Protein AF-A0A6D0Y3Y0-F1 (afdb_monomer_lite)

Structure (mmCIF, N/CA/C/O backbone):
data_AF-A0A6D0Y3Y0-F1
#
_entry.id   AF-A0A6D0Y3Y0-F1
#
loop_
_atom_site.group_PDB
_atom_site.id
_atom_site.type_symbol
_atom_site.label_atom_id
_atom_site.label_alt_id
_atom_site.label_comp_id
_atom_site.label_asym_id
_atom_site.label_entity_id
_atom_site.label_seq_id
_atom_site.pdbx_PDB_ins_code
_atom_site.Cartn_x
_atom_site.Cartn_y
_atom_site.Cartn_z
_atom_site.occupancy
_atom_site.B_iso_or_equiv
_atom_site.auth_seq_id
_atom_site.auth_comp_id
_atom_site.auth_asym_id
_atom_site.auth_atom_id
_atom_site.pdbx_PDB_model_num
ATOM 1 N N . GLN A 1 1 ? -16.620 0.173 -8.893 1.00 56.84 1 GLN A N 1
ATOM 2 C CA . GLN A 1 1 ? -15.604 -0.509 -8.065 1.00 56.84 1 GLN A CA 1
ATOM 3 C C . GLN A 1 1 ? -14.243 -0.079 -8.586 1.00 56.84 1 GLN A C 1
ATO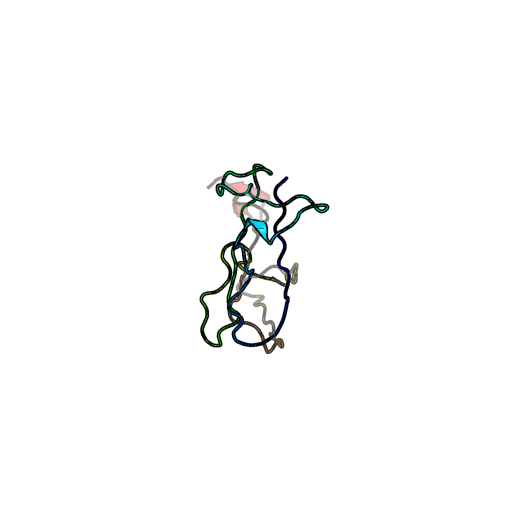M 5 O O . GLN A 1 1 ? -14.056 -0.123 -9.794 1.00 56.84 1 GLN A O 1
ATOM 10 N N . MET A 1 2 ? -13.364 0.424 -7.720 1.00 65.00 2 MET A N 1
ATOM 11 C CA . MET A 1 2 ? -12.014 0.872 -8.086 1.00 65.00 2 MET A CA 1
ATOM 12 C C . MET A 1 2 ? -11.029 -0.230 -7.693 1.00 65.00 2 MET A C 1
ATOM 14 O O . MET A 1 2 ? -11.188 -0.824 -6.627 1.00 65.00 2 MET A O 1
ATOM 18 N N . MET A 1 3 ? -10.076 -0.546 -8.565 1.00 72.00 3 MET A N 1
ATOM 19 C CA . MET A 1 3 ? -9.059 -1.568 -8.325 1.00 72.00 3 MET A CA 1
ATOM 20 C C . MET A 1 3 ? -7.683 -0.914 -8.419 1.00 72.00 3 MET A C 1
ATOM 22 O O . MET A 1 3 ? -7.418 -0.192 -9.377 1.00 72.00 3 MET A O 1
ATOM 26 N N . SER A 1 4 ? -6.830 -1.198 -7.438 1.00 78.75 4 SER A N 1
ATOM 27 C CA . SER A 1 4 ? -5.440 -0.746 -7.392 1.00 78.75 4 SER A CA 1
ATOM 28 C C . SER A 1 4 ? -4.528 -1.968 -7.434 1.00 78.75 4 SER A C 1
ATOM 30 O O . SER A 1 4 ? -4.749 -2.926 -6.693 1.00 78.75 4 SER A O 1
ATOM 32 N N . VAL A 1 5 ? -3.521 -1.948 -8.305 1.00 82.62 5 VAL A N 1
ATOM 33 C CA . VAL A 1 5 ? -2.561 -3.046 -8.501 1.00 82.62 5 VAL A CA 1
ATOM 34 C C . VAL A 1 5 ? -1.151 -2.459 -8.535 1.00 82.62 5 VAL A C 1
ATOM 36 O O . VAL A 1 5 ? -0.951 -1.400 -9.125 1.00 82.62 5 VAL A O 1
ATOM 39 N N . ILE A 1 6 ? -0.190 -3.143 -7.908 1.00 84.19 6 ILE A N 1
ATOM 40 C CA . ILE A 1 6 ? 1.248 -2.877 -8.058 1.00 84.19 6 ILE A CA 1
ATOM 41 C C . ILE A 1 6 ? 1.855 -4.047 -8.819 1.00 84.19 6 ILE A C 1
ATOM 43 O O . ILE A 1 6 ? 1.618 -5.199 -8.456 1.00 84.19 6 ILE A O 1
ATOM 47 N N . ASP A 1 7 ? 2.653 -3.732 -9.835 1.00 86.69 7 ASP A N 1
ATOM 48 C CA . ASP A 1 7 ? 3.486 -4.695 -10.548 1.00 86.69 7 ASP A CA 1
ATOM 49 C C . ASP A 1 7 ? 4.964 -4.362 -10.307 1.00 86.69 7 ASP A C 1
ATOM 51 O O . ASP A 1 7 ? 5.399 -3.231 -10.544 1.00 86.69 7 ASP A O 1
ATOM 55 N N . ALA A 1 8 ? 5.718 -5.326 -9.781 1.00 86.88 8 ALA A N 1
ATOM 56 C CA . ALA A 1 8 ? 7.133 -5.173 -9.464 1.00 86.88 8 ALA A CA 1
ATOM 57 C C . ALA A 1 8 ? 7.964 -5.847 -10.562 1.00 86.88 8 ALA A C 1
ATOM 59 O O . ALA A 1 8 ? 7.985 -7.070 -10.671 1.00 86.88 8 ALA A O 1
ATOM 60 N N . ILE A 1 9 ? 8.639 -5.036 -11.381 1.00 86.50 9 ILE A N 1
ATOM 61 C CA . ILE A 1 9 ? 9.298 -5.497 -12.615 1.00 86.50 9 ILE A CA 1
ATOM 62 C C . ILE A 1 9 ? 10.777 -5.868 -12.390 1.00 86.50 9 ILE A C 1
ATOM 64 O O . ILE A 1 9 ? 11.324 -6.690 -13.123 1.00 86.50 9 ILE A O 1
ATOM 68 N N . GLY A 1 10 ? 11.433 -5.294 -11.378 1.00 86.25 10 GLY A N 1
ATOM 69 C CA . GLY A 1 10 ? 12.843 -5.548 -11.077 1.00 86.25 10 GLY A CA 1
ATOM 70 C C . GLY A 1 10 ? 13.329 -4.833 -9.816 1.00 86.25 10 GLY A C 1
ATOM 71 O O . GLY A 1 10 ? 12.562 -4.124 -9.164 1.00 86.25 10 GLY A O 1
ATOM 72 N N . GLU A 1 11 ? 14.605 -5.037 -9.487 1.00 84.88 11 GLU A N 1
ATOM 73 C CA . GLU A 1 11 ? 15.287 -4.422 -8.343 1.00 84.88 11 GLU A CA 1
ATOM 74 C C . GLU A 1 11 ? 16.308 -3.375 -8.806 1.00 84.88 11 GLU A C 1
ATOM 76 O O . GLU A 1 11 ? 16.970 -3.549 -9.831 1.00 84.88 11 GLU A O 1
ATOM 81 N N . GLY A 1 12 ? 16.467 -2.315 -8.009 1.00 85.62 12 GLY A N 1
ATOM 82 C CA . GLY A 1 12 ? 17.386 -1.212 -8.281 1.00 85.62 12 GLY A CA 1
ATOM 83 C C . GLY 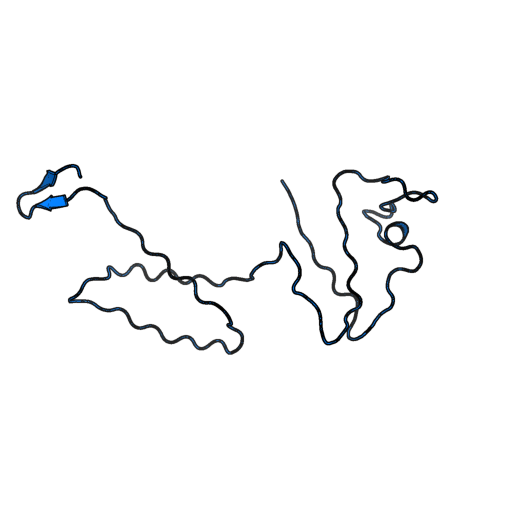A 1 12 ? 16.877 -0.208 -9.326 1.00 85.62 12 GLY A C 1
ATOM 84 O O . GLY A 1 12 ? 15.765 -0.351 -9.840 1.00 85.62 12 GLY A O 1
ATOM 85 N N . PRO A 1 13 ? 17.685 0.825 -9.633 1.00 89.69 13 PRO A N 1
ATOM 86 C CA . PRO A 1 13 ? 17.303 1.887 -10.555 1.00 89.69 13 PRO A CA 1
ATOM 87 C C . PRO A 1 13 ? 17.029 1.390 -11.982 1.00 89.69 13 PRO A C 1
ATOM 89 O O . PRO A 1 13 ? 17.898 0.799 -12.625 1.00 89.69 13 PRO A O 1
ATOM 92 N N . VAL A 1 14 ? 15.835 1.677 -12.503 1.00 89.06 14 VAL A N 1
ATOM 93 C CA . VAL A 1 14 ? 15.410 1.389 -13.878 1.00 89.06 14 VAL A CA 1
ATOM 94 C C . VAL A 1 14 ? 14.755 2.632 -14.479 1.00 89.06 14 VAL A C 1
ATOM 96 O O . VAL A 1 14 ? 13.801 3.176 -13.923 1.00 89.06 14 VAL A O 1
ATOM 99 N N . GLU A 1 15 ? 15.230 3.053 -15.656 1.00 86.38 15 GLU A N 1
ATOM 100 C CA . GLU A 1 15 ? 14.746 4.261 -16.352 1.00 86.38 15 GLU A CA 1
ATOM 101 C C . GLU A 1 15 ? 13.234 4.232 -16.618 1.00 86.38 15 GLU A C 1
ATOM 103 O O . GLU A 1 15 ? 12.547 5.245 -16.495 1.00 86.38 15 GLU A O 1
ATOM 108 N N . GLY A 1 16 ? 12.707 3.046 -16.923 1.00 86.88 16 GLY A N 1
ATOM 109 C CA . GLY A 1 16 ? 11.283 2.795 -17.069 1.00 86.88 16 GLY A CA 1
ATOM 110 C C . GLY A 1 16 ? 10.825 2.476 -18.482 1.00 86.88 16 GLY A C 1
ATOM 111 O O . GLY A 1 16 ? 11.624 2.094 -19.338 1.00 86.88 16 GLY A O 1
ATOM 112 N N . PRO A 1 17 ? 9.506 2.546 -18.729 1.00 88.62 17 PRO A N 1
ATOM 113 C CA . PRO A 1 17 ? 8.932 2.137 -19.996 1.00 88.62 17 PRO A CA 1
ATOM 114 C C . PRO A 1 17 ? 9.373 3.075 -21.126 1.00 88.62 17 PRO A C 1
ATOM 116 O O . PRO A 1 17 ? 9.152 4.283 -21.061 1.00 88.62 17 PRO A O 1
ATOM 119 N N . VAL A 1 18 ? 9.935 2.507 -22.198 1.00 89.31 18 VAL A N 1
ATOM 120 C CA . VAL A 1 18 ? 10.553 3.253 -23.316 1.00 89.31 18 VAL A CA 1
ATOM 121 C C . VAL A 1 18 ? 9.609 4.282 -23.953 1.00 89.31 18 VAL A C 1
ATOM 123 O O . VAL A 1 18 ? 10.060 5.330 -24.407 1.00 89.31 18 VAL A O 1
ATOM 126 N N . LYS A 1 19 ? 8.298 4.005 -23.996 1.00 89.94 19 LYS A N 1
ATOM 127 C CA . LYS A 1 19 ? 7.276 4.914 -24.547 1.00 89.94 19 LYS A CA 1
ATOM 128 C C . LYS A 1 19 ? 6.318 5.454 -23.478 1.00 89.94 19 LYS A C 1
ATOM 130 O O . LYS A 1 19 ? 5.162 5.755 -23.775 1.00 89.94 19 LYS A O 1
ATOM 1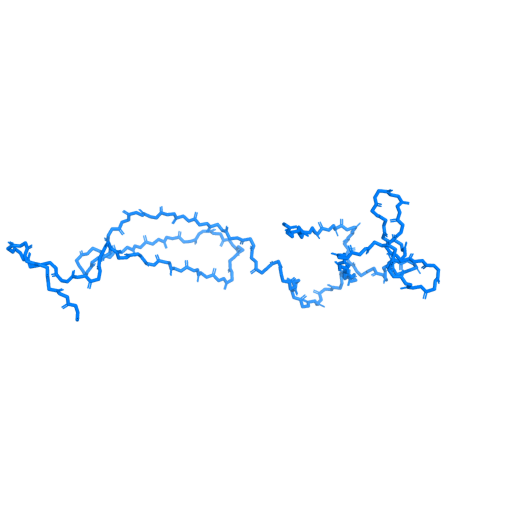35 N N . GLY A 1 20 ? 6.762 5.536 -22.224 1.00 87.44 20 GLY A N 1
ATOM 136 C CA . GLY A 1 20 ? 5.931 5.996 -21.109 1.00 87.44 20 GLY A CA 1
ATOM 137 C C . GLY A 1 20 ? 4.646 5.173 -20.963 1.00 87.44 20 GLY A C 1
ATOM 138 O O . GLY A 1 20 ? 4.677 3.944 -21.019 1.00 87.44 20 GLY A O 1
ATOM 139 N N . LEU A 1 21 ? 3.498 5.842 -20.811 1.00 87.19 21 LEU A N 1
ATOM 140 C CA . LEU A 1 21 ? 2.200 5.176 -20.630 1.00 87.19 21 LEU A CA 1
ATOM 141 C C . LEU A 1 21 ? 1.792 4.288 -21.816 1.00 87.19 21 LEU A C 1
ATOM 143 O O . LEU A 1 21 ? 1.106 3.290 -21.610 1.00 87.19 21 LEU A O 1
ATOM 147 N N . GLN A 1 22 ? 2.260 4.576 -23.035 1.00 90.25 22 GLN A N 1
ATOM 148 C CA . GLN A 1 22 ? 1.988 3.736 -24.207 1.00 90.25 22 GLN A CA 1
ATOM 149 C C . GLN A 1 22 ? 2.611 2.336 -24.075 1.00 90.25 22 GLN A C 1
ATOM 151 O O . GLN A 1 22 ? 2.112 1.366 -24.646 1.00 90.25 22 GLN A O 1
ATOM 156 N N . SER A 1 23 ? 3.700 2.208 -23.317 1.00 91.12 23 SER A N 1
ATOM 157 C CA . SER A 1 23 ? 4.339 0.920 -23.042 1.00 91.12 23 SER A CA 1
ATOM 158 C C . SER A 1 23 ? 3.597 0.083 -21.996 1.00 91.12 23 SER A C 1
ATOM 160 O O . SER A 1 23 ? 3.996 -1.054 -21.758 1.00 91.12 23 SER A O 1
ATOM 162 N N . ILE A 1 24 ? 2.527 0.606 -21.388 1.00 90.56 24 ILE A N 1
ATOM 163 C CA . ILE A 1 24 ? 1.662 -0.133 -20.467 1.00 90.56 24 ILE A CA 1
ATOM 164 C C . ILE A 1 24 ? 0.439 -0.607 -21.252 1.00 90.56 24 ILE A C 1
ATOM 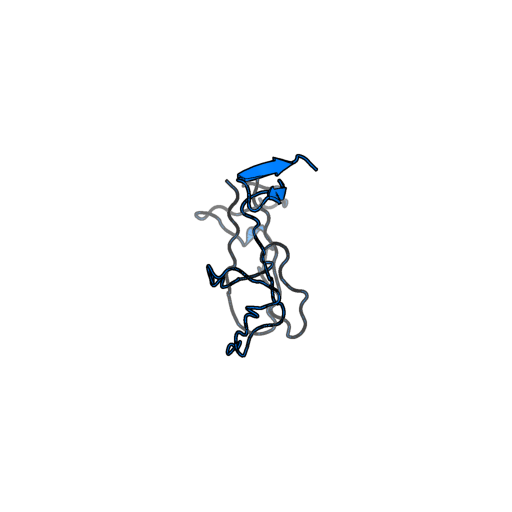166 O O . ILE A 1 24 ? -0.272 0.193 -21.861 1.00 90.56 24 ILE A O 1
ATOM 170 N N . LEU A 1 25 ? 0.209 -1.922 -21.263 1.00 91.50 25 LEU A N 1
ATOM 171 C CA . LEU A 1 25 ? -0.844 -2.544 -22.058 1.00 91.50 25 LEU A CA 1
ATOM 172 C C . LEU A 1 25 ? -1.853 -3.243 -21.151 1.00 91.50 25 LEU A C 1
ATOM 174 O O . LEU A 1 25 ? -1.496 -4.135 -20.384 1.00 91.50 25 LEU A O 1
ATOM 178 N N . VAL A 1 26 ? -3.131 -2.914 -21.311 1.00 90.31 26 VAL A N 1
ATOM 179 C CA . VAL A 1 26 ? -4.239 -3.664 -20.711 1.00 90.31 26 VAL A CA 1
ATOM 180 C C . VAL A 1 26 ? -4.838 -4.536 -21.799 1.00 90.31 26 VAL A C 1
ATOM 182 O O . VAL A 1 26 ? -5.311 -4.039 -22.818 1.00 90.31 26 VAL A O 1
ATOM 185 N N . ASN A 1 27 ? -4.778 -5.856 -21.615 1.00 90.62 27 ASN A N 1
ATOM 186 C CA . ASN A 1 27 ? -5.232 -6.825 -22.615 1.00 90.62 27 ASN A CA 1
ATOM 187 C C . ASN A 1 27 ? -4.668 -6.536 -24.025 1.00 90.62 27 ASN A C 1
ATOM 189 O O . ASN A 1 27 ? -5.403 -6.452 -25.007 1.00 90.62 27 ASN A O 1
ATOM 193 N N . LYS A 1 28 ? -3.345 -6.328 -24.111 1.00 92.38 28 LYS A N 1
ATOM 194 C CA . LYS A 1 28 ? -2.616 -5.991 -25.352 1.00 92.38 28 LYS A CA 1
ATOM 195 C C . LYS A 1 28 ? -3.011 -4.653 -26.002 1.00 92.38 28 LYS A C 1
ATOM 197 O O . LYS A 1 28 ? -2.552 -4.373 -27.105 1.00 92.38 28 LYS A O 1
ATOM 202 N N . THR A 1 29 ? -3.802 -3.818 -25.330 1.00 92.62 29 THR A N 1
ATOM 203 C CA . THR A 1 29 ? -4.147 -2.465 -25.786 1.00 92.62 29 THR A CA 1
ATOM 204 C C . THR A 1 29 ? -3.334 -1.440 -24.993 1.00 92.62 29 THR A C 1
ATOM 206 O O . THR A 1 29 ? -3.418 -1.455 -23.764 1.00 92.62 29 THR A O 1
ATOM 209 N N . PRO A 1 30 ? -2.538 -0.574 -25.646 1.00 93.38 30 PRO A N 1
ATOM 210 C CA . PRO A 1 30 ? -1.819 0.512 -24.977 1.00 93.38 30 PRO A CA 1
ATOM 211 C C . PRO A 1 30 ? -2.750 1.454 -24.204 1.00 93.38 30 PRO A C 1
ATOM 213 O O . PRO A 1 30 ? -3.875 1.698 -24.641 1.00 93.38 30 PRO A O 1
ATOM 216 N N . LEU A 1 31 ? -2.282 2.023 -23.086 1.00 92.31 31 LEU A N 1
ATOM 217 C CA . LEU A 1 31 ? -3.069 3.011 -22.330 1.00 92.31 31 LEU A CA 1
ATOM 218 C C . LEU A 1 31 ? -3.300 4.310 -23.108 1.00 92.31 31 LEU A C 1
ATOM 220 O O . LEU A 1 31 ? -4.366 4.914 -22.981 1.00 92.31 31 LEU A O 1
ATOM 224 N N . THR A 1 32 ? -2.314 4.733 -23.900 1.00 92.75 32 THR A N 1
ATOM 225 C CA . THR A 1 32 ? -2.371 5.943 -24.727 1.00 92.75 32 THR A CA 1
ATOM 226 C C . THR A 1 32 ? -2.065 5.638 -26.190 1.00 92.75 32 THR A C 1
ATOM 228 O O . THR A 1 32 ? -1.353 4.678 -26.502 1.00 92.75 32 THR A O 1
ATOM 231 N N . ASP A 1 33 ? -2.572 6.475 -27.093 1.00 92.44 33 ASP A N 1
ATOM 232 C CA . ASP A 1 33 ? -2.220 6.443 -28.513 1.00 92.44 33 ASP A CA 1
ATOM 233 C C . ASP A 1 33 ? -0.798 6.997 -28.756 1.00 92.44 33 ASP A C 1
ATOM 235 O O . ASP A 1 33 ? -0.017 7.197 -27.819 1.00 92.44 33 ASP A O 1
ATOM 239 N N . THR A 1 34 ? -0.413 7.174 -30.023 1.00 90.94 34 THR A N 1
ATOM 240 C CA . THR A 1 34 ? 0.895 7.738 -30.409 1.00 90.94 34 THR A CA 1
ATOM 241 C C . THR A 1 34 ? 1.052 9.215 -30.077 1.00 90.94 34 THR A C 1
ATOM 243 O O . THR A 1 34 ? 2.184 9.675 -29.958 1.00 90.94 34 THR A O 1
ATOM 246 N N . ASP A 1 35 ? -0.058 9.923 -29.897 1.00 90.75 35 ASP A N 1
ATOM 247 C CA . ASP A 1 35 ? -0.101 11.354 -29.610 1.00 90.75 35 ASP A CA 1
ATOM 248 C C . ASP A 1 35 ? -0.228 11.618 -28.094 1.00 90.75 35 ASP A C 1
ATOM 250 O O . ASP A 1 35 ? -0.211 12.765 -27.650 1.00 90.75 35 ASP A O 1
ATOM 254 N N . GLY A 1 36 ? -0.313 10.553 -27.286 1.00 87.00 36 GLY A N 1
ATOM 255 C CA . GLY A 1 36 ? -0.417 10.599 -25.829 1.00 87.00 36 GLY A CA 1
ATOM 256 C C . GLY A 1 36 ? -1.851 10.687 -25.302 1.00 87.00 36 GLY A C 1
ATOM 257 O O . GLY A 1 36 ? -2.038 10.788 -24.087 1.00 87.00 36 GLY A O 1
ATOM 258 N N . ASN A 1 37 ? -2.870 10.615 -26.165 1.00 91.25 37 ASN A N 1
ATOM 259 C CA . ASN A 1 37 ? -4.260 10.657 -25.720 1.00 91.25 37 ASN A CA 1
ATOM 260 C C . ASN A 1 37 ? -4.669 9.318 -25.089 1.00 91.25 37 ASN A C 1
ATOM 262 O O . ASN A 1 37 ? -4.308 8.261 -25.616 1.00 91.25 37 ASN A O 1
ATOM 266 N N . PRO A 1 38 ? -5.450 9.320 -23.992 1.00 90.06 38 PRO A N 1
ATOM 267 C CA . PRO A 1 38 ? -5.926 8.089 -23.370 1.00 90.06 38 PRO A CA 1
ATOM 268 C C . PRO A 1 38 ? -6.821 7.282 -24.318 1.00 90.06 38 PRO A C 1
ATOM 270 O O . PRO A 1 38 ? -7.864 7.765 -24.753 1.00 90.06 38 PRO A O 1
ATOM 273 N N . VAL A 1 39 ? -6.440 6.032 -24.578 1.00 92.75 39 VAL A N 1
ATOM 274 C CA . VAL A 1 39 ? -7.260 5.037 -25.294 1.00 92.75 39 VAL A CA 1
ATOM 275 C C . VAL A 1 39 ? -8.153 4.280 -24.312 1.00 92.75 39 VAL A C 1
ATOM 277 O O . VAL A 1 39 ? -9.272 3.891 -24.643 1.00 92.75 39 VAL A O 1
ATOM 280 N N . ILE A 1 40 ? -7.673 4.091 -23.080 1.00 89.81 40 ILE A N 1
ATOM 281 C CA . ILE A 1 40 ? -8.417 3.449 -21.998 1.00 89.81 40 ILE A CA 1
ATOM 282 C C . ILE A 1 40 ? -8.711 4.495 -20.926 1.00 89.81 40 ILE A C 1
ATOM 284 O O . ILE A 1 40 ? -7.812 5.006 -20.260 1.00 89.81 40 ILE A O 1
ATOM 288 N N . HIS A 1 41 ? -9.991 4.814 -20.749 1.00 86.62 41 HIS A N 1
ATOM 289 C CA . HIS A 1 41 ? -10.431 5.798 -19.765 1.00 86.62 41 HIS A CA 1
ATOM 290 C C . HIS A 1 41 ? -10.522 5.202 -18.356 1.00 86.62 41 HIS A C 1
ATOM 292 O O . HIS A 1 41 ? -10.840 4.028 -18.176 1.00 86.62 41 HIS A O 1
ATOM 298 N N . GLY A 1 42 ? -10.282 6.041 -17.346 1.00 83.88 42 GLY A N 1
ATOM 299 C CA . GLY A 1 42 ? -10.388 5.652 -15.936 1.00 83.88 42 GLY A CA 1
ATOM 300 C C . GLY A 1 42 ? -9.191 4.867 -15.393 1.00 83.88 42 GLY A C 1
ATOM 301 O O . GLY A 1 42 ? -9.269 4.364 -14.276 1.00 83.88 42 GLY A O 1
ATOM 302 N N . VAL A 1 43 ? -8.093 4.773 -16.151 1.00 83.00 43 VAL A N 1
ATOM 303 C CA . VAL A 1 43 ? -6.822 4.207 -15.685 1.00 83.00 43 VAL A CA 1
ATOM 304 C C . VAL A 1 43 ? -5.864 5.338 -15.328 1.00 83.00 43 VAL A C 1
ATOM 306 O O . VAL A 1 43 ? -5.612 6.234 -16.131 1.00 83.00 43 VAL A O 1
ATOM 309 N N . THR A 1 44 ? -5.295 5.267 -14.129 1.00 80.75 44 THR A N 1
ATOM 310 C CA . THR A 1 44 ? -4.157 6.089 -13.715 1.00 80.75 44 THR A CA 1
ATOM 311 C C . THR A 1 44 ? -2.991 5.152 -13.451 1.00 80.75 44 THR A C 1
ATOM 313 O O . THR A 1 44 ? -3.121 4.215 -12.667 1.00 80.75 44 THR A O 1
ATOM 316 N N . ALA A 1 45 ? -1.868 5.384 -14.124 1.00 83.75 45 ALA A N 1
ATOM 317 C CA . ALA A 1 45 ? -0.654 4.600 -13.957 1.00 83.75 45 ALA A CA 1
ATOM 318 C C . ALA A 1 45 ? 0.501 5.521 -13.568 1.00 83.75 45 ALA A C 1
ATOM 320 O O . ALA A 1 45 ? 0.623 6.634 -14.081 1.00 83.75 45 ALA A O 1
ATOM 321 N N . VAL A 1 46 ? 1.340 5.044 -12.654 1.00 81.38 46 VAL A N 1
ATOM 322 C CA . VAL A 1 46 ? 2.500 5.772 -12.140 1.00 81.38 46 VAL A CA 1
ATOM 323 C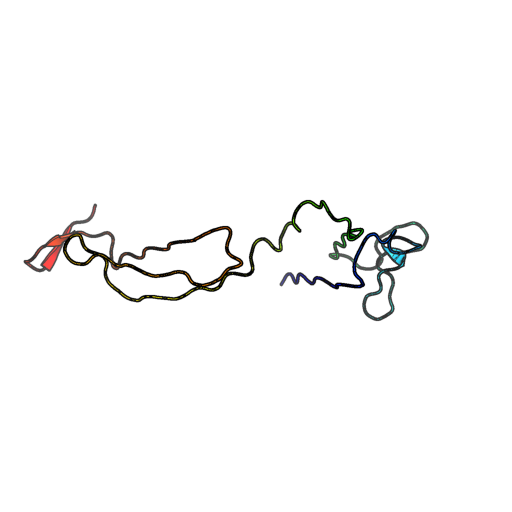 C . VAL A 1 46 ? 3.702 4.845 -12.239 1.00 81.38 46 VAL A C 1
ATOM 325 O O . VAL A 1 46 ? 3.667 3.729 -11.726 1.00 81.38 46 VAL A O 1
ATOM 328 N N . TRP A 1 47 ? 4.757 5.305 -12.909 1.00 85.38 47 TRP A N 1
ATOM 329 C CA . TRP A 1 47 ? 6.040 4.610 -12.934 1.00 85.38 47 TRP A CA 1
ATOM 330 C C . TRP A 1 47 ? 6.896 5.028 -11.740 1.00 85.38 47 TRP A C 1
ATOM 332 O O . TRP A 1 47 ? 6.885 6.193 -11.338 1.00 85.38 47 TRP A O 1
ATOM 342 N N . ARG A 1 48 ? 7.666 4.083 -11.196 1.00 86.25 48 ARG A N 1
ATOM 343 C CA . ARG A 1 48 ? 8.663 4.337 -10.156 1.00 86.25 48 ARG A CA 1
ATOM 344 C C . ARG A 1 48 ? 9.961 3.650 -10.532 1.00 86.25 48 ARG A C 1
ATOM 346 O O . ARG A 1 48 ? 9.970 2.452 -10.774 1.00 86.25 48 ARG A O 1
ATOM 353 N N . ALA A 1 49 ? 11.046 4.414 -10.538 1.00 87.56 49 ALA A N 1
ATOM 354 C CA . ALA A 1 49 ? 12.334 3.972 -11.057 1.00 87.56 49 ALA A CA 1
ATOM 355 C C . ALA A 1 49 ? 13.084 2.982 -10.149 1.00 87.56 49 ALA A C 1
ATOM 357 O O . ALA A 1 49 ? 14.206 2.646 -10.464 1.00 87.56 49 ALA A O 1
ATOM 358 N N . GLY A 1 50 ? 12.528 2.528 -9.020 1.00 87.38 50 GLY A N 1
ATOM 359 C CA . GLY A 1 50 ? 13.234 1.605 -8.109 1.00 87.38 50 GLY A CA 1
ATOM 360 C C . GLY A 1 50 ? 14.516 2.129 -7.425 1.00 87.38 50 GLY A C 1
ATOM 361 O O . GLY A 1 50 ? 15.289 1.328 -6.912 1.00 87.38 50 GLY A O 1
ATOM 362 N N . GLU A 1 51 ? 14.754 3.446 -7.412 1.00 88.50 51 GLU A N 1
ATOM 363 C CA . GLU A 1 51 ? 15.787 4.118 -6.600 1.00 88.50 51 GLU A CA 1
ATOM 364 C C . GLU A 1 51 ? 15.763 3.702 -5.120 1.00 88.50 51 GLU A C 1
ATOM 366 O O . GLU A 1 51 ? 14.718 3.333 -4.581 1.00 88.50 51 GLU A O 1
ATOM 371 N N . GLN A 1 52 ? 16.913 3.814 -4.449 1.00 80.81 52 GLN A N 1
ATOM 372 C CA . GLN A 1 52 ? 17.043 3.459 -3.034 1.00 80.81 52 GLN A CA 1
ATOM 373 C C . GLN A 1 52 ? 16.199 4.372 -2.128 1.00 80.81 52 GLN A C 1
ATOM 375 O O . GLN A 1 52 ? 15.494 3.886 -1.242 1.00 80.81 52 GLN A O 1
ATOM 380 N N . GLU A 1 53 ? 16.214 5.684 -2.372 1.00 84.06 53 GLU A N 1
ATOM 381 C CA . GLU A 1 53 ? 15.349 6.646 -1.692 1.00 84.06 53 GLU A CA 1
ATOM 382 C C . GLU A 1 53 ? 14.115 6.986 -2.541 1.00 84.06 53 GLU A C 1
ATOM 384 O O . GLU A 1 53 ? 14.213 7.636 -3.583 1.00 84.06 53 GLU A O 1
ATOM 389 N N . GLN A 1 54 ? 12.923 6.594 -2.077 1.00 81.06 54 GLN A N 1
ATOM 390 C CA . GLN A 1 54 ? 11.652 6.905 -2.744 1.00 81.06 54 GLN A CA 1
ATOM 391 C C . GLN A 1 54 ? 10.546 7.233 -1.743 1.00 81.06 54 GLN A C 1
ATOM 393 O O . GLN A 1 54 ? 10.414 6.595 -0.700 1.00 81.06 54 GLN A O 1
ATOM 398 N N . THR A 1 55 ? 9.698 8.205 -2.082 1.00 80.50 55 THR A N 1
ATOM 399 C CA . THR A 1 55 ? 8.464 8.486 -1.331 1.00 80.50 55 THR A CA 1
ATOM 400 C C . THR A 1 55 ? 7.532 7.275 -1.403 1.00 80.50 55 THR A C 1
ATOM 402 O O . THR A 1 55 ? 7.421 6.717 -2.487 1.00 80.50 55 THR A O 1
ATOM 405 N N . PRO A 1 56 ? 6.823 6.861 -0.338 1.00 75.88 56 PRO A N 1
ATOM 406 C CA . PRO A 1 56 ? 5.881 5.735 -0.385 1.00 75.88 56 PRO A CA 1
ATOM 407 C C . PRO A 1 56 ? 4.800 5.846 -1.488 1.00 75.88 56 PRO A C 1
ATOM 409 O O . PRO A 1 56 ? 4.491 6.958 -1.927 1.00 75.88 56 PRO A O 1
ATOM 412 N N . PRO A 1 57 ? 4.244 4.728 -2.003 1.00 75.56 57 PRO A N 1
ATOM 413 C CA . PRO A 1 57 ? 3.128 4.756 -2.953 1.00 75.56 57 PRO A CA 1
ATOM 414 C C . PRO A 1 57 ? 1.831 5.257 -2.315 1.00 75.56 57 PRO A C 1
ATOM 416 O O . PRO A 1 57 ? 1.259 4.587 -1.456 1.00 75.56 57 PRO A O 1
ATOM 419 N N . GLU A 1 58 ? 1.343 6.407 -2.785 1.00 72.75 58 GLU A N 1
ATOM 420 C CA . GLU A 1 58 ? 0.045 6.943 -2.368 1.00 72.75 58 GLU A CA 1
ATOM 421 C C . GLU A 1 58 ? -1.091 5.984 -2.749 1.00 72.75 58 GLU A C 1
ATOM 423 O O . GLU A 1 58 ? -1.106 5.396 -3.833 1.00 72.75 58 GLU A O 1
ATOM 428 N N . GLY A 1 59 ? -2.056 5.804 -1.847 1.00 68.56 59 GLY A N 1
ATOM 429 C CA . GLY A 1 59 ? -3.200 4.908 -2.066 1.00 68.56 59 GLY A CA 1
ATOM 430 C C . GLY A 1 59 ? -2.920 3.423 -1.796 1.00 68.56 59 GLY A C 1
ATOM 431 O O . GLY A 1 59 ? -3.857 2.625 -1.806 1.00 68.56 59 GLY A O 1
ATOM 432 N N . PHE A 1 60 ? -1.677 3.061 -1.461 1.00 63.69 60 PHE A N 1
ATOM 433 C CA . PHE A 1 60 ? -1.290 1.753 -0.907 1.00 63.69 60 PHE A CA 1
ATOM 434 C C . PHE A 1 60 ? -0.874 1.883 0.564 1.00 63.69 60 PHE A C 1
ATOM 436 O O . PHE A 1 60 ? 0.044 1.228 1.047 1.00 63.69 60 PHE A O 1
ATOM 443 N N . GLU A 1 61 ? -1.583 2.751 1.283 1.00 57.75 61 GLU A N 1
ATOM 444 C CA . GLU A 1 61 ? -1.198 3.356 2.565 1.00 57.75 61 GLU A CA 1
ATOM 445 C C . GLU A 1 61 ? -1.047 2.403 3.764 1.00 57.75 61 GLU A C 1
ATOM 447 O O . GLU A 1 61 ? -0.819 2.869 4.886 1.00 57.75 61 GLU A O 1
ATOM 452 N N . SER A 1 62 ? -1.216 1.089 3.581 1.00 54.31 62 SER A N 1
ATOM 453 C CA . SER A 1 62 ? -0.927 0.064 4.591 1.00 54.31 62 SER A CA 1
ATOM 454 C C . SER A 1 62 ? -1.422 -1.307 4.132 1.00 54.31 62 SER A C 1
ATOM 456 O O . SER A 1 62 ? -2.616 -1.500 3.909 1.00 54.31 62 SER A O 1
ATOM 458 N N . SER A 1 63 ? -0.540 -2.309 4.129 1.00 58.66 63 SER A N 1
ATOM 459 C CA . SER A 1 63 ? -0.968 -3.639 4.567 1.00 58.66 63 SER A CA 1
ATOM 460 C C . SER A 1 63 ? -1.102 -3.587 6.088 1.00 58.66 63 SER A C 1
ATOM 462 O O . SER A 1 63 ? -0.142 -3.243 6.780 1.00 58.66 63 SER A O 1
ATOM 464 N N . GLY A 1 64 ? -2.293 -3.852 6.616 1.00 58.28 64 GLY A N 1
ATOM 465 C CA . GLY A 1 64 ? -2.561 -3.862 8.051 1.00 58.28 64 GLY A CA 1
ATOM 466 C C . GLY A 1 64 ? -3.017 -5.248 8.477 1.00 58.28 64 GLY A C 1
ATOM 467 O O . GLY A 1 64 ? -3.919 -5.810 7.864 1.00 58.28 64 GLY A O 1
ATOM 468 N N . SER A 1 65 ? -2.401 -5.800 9.520 1.00 65.00 65 SER A N 1
ATOM 469 C CA . SER A 1 65 ? -2.932 -6.978 10.205 1.00 65.00 65 SER A CA 1
ATOM 470 C C . SER A 1 65 ? -3.728 -6.502 11.412 1.00 65.00 65 SER A C 1
ATOM 472 O O . SER A 1 65 ? -3.190 -5.810 12.279 1.00 65.00 65 SER A O 1
ATOM 474 N N . GLU A 1 66 ? -5.015 -6.834 11.453 1.00 72.00 66 GLU A N 1
ATOM 475 C CA . GLU A 1 66 ? -5.880 -6.546 12.592 1.00 72.00 66 GLU A CA 1
ATOM 476 C C . GLU A 1 66 ? -6.057 -7.810 13.435 1.00 72.00 66 GLU A C 1
ATOM 478 O O . GLU A 1 66 ? -6.321 -8.895 12.922 1.00 72.00 66 GLU A O 1
ATOM 483 N N . THR A 1 67 ? -5.913 -7.677 14.753 1.00 78.44 67 THR A N 1
ATOM 484 C CA . THR A 1 67 ? -6.237 -8.744 15.705 1.00 78.44 67 THR A CA 1
ATOM 485 C C . THR A 1 67 ? -7.313 -8.239 16.650 1.00 78.44 67 THR A C 1
ATOM 487 O O . THR A 1 67 ? -7.036 -7.445 17.550 1.00 78.44 67 THR A O 1
ATOM 490 N N . ALA A 1 68 ? -8.544 -8.712 16.458 1.00 83.06 68 ALA A N 1
ATOM 491 C CA . ALA A 1 68 ? -9.635 -8.426 17.376 1.00 83.06 68 ALA A CA 1
ATOM 492 C C . ALA A 1 68 ? -9.366 -9.103 18.729 1.00 83.06 68 ALA A C 1
ATOM 494 O O . ALA A 1 68 ? -9.191 -10.319 18.799 1.00 83.06 68 ALA A O 1
ATOM 495 N N . LEU A 1 69 ? -9.330 -8.312 19.805 1.00 83.31 69 LEU A N 1
ATOM 496 C CA . LEU A 1 69 ? -9.113 -8.837 21.157 1.00 83.31 69 LEU A CA 1
ATOM 497 C C . LEU A 1 69 ? -10.422 -9.229 21.850 1.00 83.31 69 LEU A C 1
ATOM 499 O O . LEU A 1 69 ? -10.417 -10.148 22.658 1.00 83.31 69 LEU A O 1
ATOM 503 N N . GLY A 1 70 ? -11.537 -8.551 21.556 1.00 82.12 70 GLY A N 1
ATOM 504 C CA . GLY A 1 70 ? -12.843 -8.859 22.158 1.00 82.12 70 GLY A CA 1
ATOM 505 C C . GLY A 1 70 ? -12.894 -8.729 23.689 1.00 82.12 70 GLY A C 1
ATOM 506 O O . GLY A 1 70 ? -13.816 -9.248 24.311 1.00 82.12 70 GLY A O 1
ATOM 507 N N . VAL A 1 71 ? -11.911 -8.062 24.303 1.00 85.69 71 VAL A N 1
ATOM 508 C CA . VAL A 1 71 ? -11.819 -7.881 25.756 1.00 85.69 71 VAL A CA 1
ATOM 509 C C . VAL A 1 71 ? -12.338 -6.500 26.136 1.00 85.69 71 VAL A C 1
ATOM 511 O O . VAL A 1 71 ? -11.935 -5.492 25.559 1.00 85.69 71 VAL A O 1
ATOM 514 N N . GLU A 1 72 ? -13.205 -6.454 27.144 1.00 86.06 72 GLU A N 1
ATOM 515 C CA . GLU A 1 72 ? -13.610 -5.204 27.778 1.00 86.06 72 GLU A CA 1
ATOM 516 C C . GLU A 1 72 ? -12.438 -4.603 28.565 1.00 86.06 72 GLU A C 1
ATOM 518 O O . GLU A 1 72 ? -11.887 -5.232 29.473 1.00 86.06 72 GLU A O 1
ATOM 523 N N . VAL A 1 73 ? -12.079 -3.363 28.236 1.00 86.94 73 VAL A N 1
ATOM 524 C CA . VAL A 1 73 ? -11.041 -2.614 28.946 1.00 86.94 73 VAL A CA 1
ATOM 525 C C . VAL A 1 73 ? -11.696 -1.780 30.039 1.00 86.94 73 VAL A C 1
ATOM 527 O O . VAL A 1 73 ? -12.513 -0.905 29.764 1.00 86.94 73 VAL A O 1
ATOM 530 N N . THR A 1 74 ? -11.305 -2.019 31.290 1.00 86.38 74 THR A N 1
ATOM 531 C CA . THR A 1 74 ? -11.728 -1.204 32.441 1.00 86.38 74 THR A CA 1
ATOM 532 C C . THR A 1 74 ? -10.510 -0.814 33.269 1.00 86.38 74 THR A C 1
ATOM 534 O O . THR A 1 74 ? -9.455 -1.436 33.156 1.00 86.38 74 THR A O 1
ATOM 537 N N . LYS A 1 75 ? -10.645 0.164 34.174 1.00 85.62 75 LYS A N 1
ATOM 538 C CA . LYS A 1 75 ? -9.559 0.524 35.107 1.00 85.62 75 LYS A CA 1
ATOM 539 C C . LYS A 1 75 ? -9.054 -0.682 35.916 1.00 85.62 75 LYS A C 1
ATOM 541 O O . LYS A 1 75 ? -7.870 -0.760 36.216 1.00 85.62 75 LYS A O 1
ATOM 546 N N . ALA A 1 76 ? -9.945 -1.614 36.258 1.00 91.38 76 ALA A N 1
ATOM 547 C CA . ALA A 1 76 ? -9.602 -2.829 36.994 1.00 91.38 76 ALA A CA 1
ATOM 548 C C . ALA A 1 76 ? -9.040 -3.953 36.099 1.00 91.38 76 ALA A C 1
ATOM 550 O O . ALA A 1 76 ? -8.444 -4.893 36.616 1.00 91.38 76 ALA A O 1
ATOM 551 N N . LYS A 1 77 ? -9.235 -3.875 34.774 1.00 87.75 77 LYS A N 1
ATOM 552 C CA . LYS A 1 77 ? -8.842 -4.899 33.792 1.00 87.75 77 LYS A CA 1
ATOM 553 C C . LYS A 1 77 ? -8.048 -4.260 32.640 1.00 87.75 77 LYS A C 1
ATOM 555 O O . LYS A 1 77 ? -8.612 -4.039 31.565 1.00 87.75 77 LYS A O 1
ATOM 560 N N . PRO A 1 78 ? -6.764 -3.920 32.852 1.00 90.12 78 PRO A N 1
ATOM 561 C CA . PRO A 1 78 ? -5.901 -3.446 31.777 1.00 90.12 78 PRO A CA 1
ATOM 562 C C . PRO A 1 78 ? -5.595 -4.572 30.778 1.00 90.12 78 PRO A C 1
ATOM 564 O O . PRO A 1 78 ? -5.613 -5.752 31.128 1.00 90.12 78 PRO A O 1
ATOM 567 N N . VAL A 1 79 ? -5.273 -4.200 29.538 1.00 90.62 79 VAL A N 1
ATOM 568 C CA . VAL A 1 79 ? -4.891 -5.138 28.474 1.00 90.62 79 VAL A CA 1
ATOM 569 C C . VAL A 1 79 ? -3.460 -4.849 28.035 1.00 90.62 79 VAL A C 1
ATOM 571 O O . VAL A 1 79 ? -3.122 -3.716 27.700 1.00 90.62 79 VAL A O 1
ATOM 574 N N . THR A 1 80 ? -2.622 -5.884 28.012 1.00 91.00 80 THR A N 1
ATOM 575 C CA . THR A 1 80 ? -1.236 -5.819 27.533 1.00 91.00 80 THR A CA 1
ATOM 576 C C . THR A 1 80 ? -1.064 -6.780 26.365 1.00 91.00 80 THR A C 1
ATOM 578 O O . THR A 1 80 ? -1.460 -7.943 26.450 1.00 91.00 80 THR A O 1
ATOM 581 N N . ARG A 1 81 ? -0.462 -6.308 25.269 1.00 87.25 81 ARG A N 1
ATOM 582 C CA . ARG A 1 81 ? -0.168 -7.131 24.094 1.00 87.25 81 ARG A CA 1
ATOM 583 C C . ARG A 1 81 ? 1.254 -6.886 23.615 1.00 87.25 81 ARG A C 1
ATOM 585 O O . ARG A 1 81 ? 1.651 -5.745 23.410 1.00 87.25 81 ARG A O 1
ATOM 592 N N . THR A 1 82 ? 1.991 -7.970 23.406 1.00 87.88 82 THR A N 1
ATOM 593 C CA . THR A 1 82 ? 3.324 -7.925 22.807 1.00 87.88 82 THR A CA 1
ATOM 594 C C . THR A 1 82 ? 3.207 -7.931 21.291 1.00 87.88 82 THR A C 1
ATOM 596 O O . THR A 1 82 ? 2.495 -8.760 20.720 1.00 87.88 82 THR A O 1
ATOM 599 N N . ILE A 1 83 ? 3.923 -7.014 20.649 1.00 86.00 83 ILE A N 1
ATOM 600 C CA . ILE A 1 83 ? 4.037 -6.918 19.197 1.00 86.00 83 ILE A CA 1
ATOM 601 C C . ILE A 1 83 ? 5.381 -7.527 18.797 1.00 86.00 83 ILE A C 1
ATOM 603 O O . ILE A 1 83 ? 6.419 -7.085 19.276 1.00 86.00 83 ILE A O 1
ATOM 607 N N . THR A 1 84 ? 5.359 -8.567 17.965 1.00 82.75 84 THR A N 1
ATOM 608 C CA . THR A 1 84 ? 6.560 -9.353 17.617 1.00 82.75 84 THR A CA 1
ATOM 609 C C . THR A 1 84 ? 7.012 -9.181 16.171 1.00 82.75 84 THR A C 1
ATOM 611 O O . THR A 1 84 ? 8.020 -9.760 15.780 1.00 82.75 84 THR A O 1
ATOM 614 N N . SER A 1 85 ? 6.272 -8.429 15.354 1.00 79.00 85 SER A N 1
ATOM 615 C CA . SER A 1 85 ? 6.673 -8.187 13.968 1.00 79.00 85 SER A CA 1
ATOM 616 C C . SER A 1 85 ? 7.792 -7.150 13.921 1.00 79.00 85 SER A C 1
ATOM 618 O O . SER A 1 85 ? 7.652 -6.066 14.484 1.00 79.00 85 SER A O 1
ATOM 620 N N . ALA A 1 86 ? 8.879 -7.482 13.224 1.00 78.62 86 ALA A N 1
ATOM 621 C CA . ALA A 1 86 ? 10.021 -6.591 13.018 1.00 78.62 86 ALA A CA 1
ATOM 622 C C . ALA A 1 86 ? 9.728 -5.450 12.025 1.00 78.62 86 ALA A C 1
ATOM 624 O O . ALA A 1 86 ? 10.423 -4.440 12.031 1.00 78.62 86 ALA A O 1
ATOM 625 N N . ASN A 1 87 ? 8.684 -5.594 11.203 1.00 77.06 87 ASN A N 1
ATOM 626 C CA . ASN A 1 87 ? 8.322 -4.653 10.143 1.00 77.06 87 ASN A CA 1
ATOM 627 C C . ASN A 1 87 ? 7.033 -3.898 10.514 1.00 77.06 87 ASN A C 1
ATOM 629 O O . ASN A 1 87 ? 5.992 -4.106 9.892 1.00 77.06 87 ASN A O 1
ATOM 633 N N . ILE A 1 88 ? 7.068 -3.090 11.578 1.00 76.44 88 ILE A N 1
ATOM 634 C CA . ILE A 1 88 ? 5.947 -2.230 11.997 1.00 76.44 88 ILE A CA 1
ATOM 635 C C . ILE A 1 88 ? 6.461 -0.817 12.266 1.00 76.44 88 ILE A C 1
ATOM 637 O O . ILE A 1 88 ? 7.377 -0.630 13.061 1.00 76.44 88 ILE A O 1
ATOM 641 N N . ASP A 1 89 ? 5.810 0.171 11.660 1.00 82.75 89 ASP A N 1
ATOM 642 C CA . ASP A 1 89 ? 6.065 1.605 11.832 1.00 82.75 89 ASP A CA 1
ATOM 643 C C . ASP A 1 89 ? 4.884 2.350 12.490 1.00 82.75 89 ASP A C 1
ATOM 645 O O . ASP A 1 89 ? 5.053 3.444 13.031 1.00 82.75 89 ASP A O 1
ATOM 649 N N . ARG A 1 90 ? 3.684 1.751 12.491 1.00 80.12 90 ARG A N 1
ATOM 650 C CA . ARG A 1 90 ? 2.457 2.344 13.033 1.00 80.12 90 ARG A CA 1
ATOM 651 C C . ARG A 1 90 ? 1.569 1.311 13.723 1.00 80.12 90 ARG A C 1
ATOM 653 O O . ARG A 1 90 ? 1.328 0.223 13.207 1.00 80.12 90 ARG A O 1
ATOM 660 N N . LEU A 1 91 ? 0.989 1.704 14.858 1.00 83.12 91 LEU A N 1
ATOM 661 C CA . LEU A 1 91 ? -0.076 0.963 15.538 1.00 83.12 91 LEU A CA 1
ATOM 662 C C . LEU A 1 91 ? -1.404 1.713 15.405 1.00 83.12 91 LEU A C 1
ATOM 664 O O . LEU A 1 91 ? -1.472 2.918 15.638 1.00 83.12 91 LEU A O 1
ATOM 668 N N . ARG A 1 92 ? -2.475 0.988 15.068 1.00 85.62 92 ARG A N 1
ATOM 669 C CA . ARG A 1 92 ? -3.857 1.473 15.167 1.00 85.62 92 ARG A CA 1
ATOM 670 C C . ARG A 1 92 ? -4.544 0.727 16.302 1.00 85.62 92 ARG A C 1
ATOM 672 O O . ARG A 1 92 ? -4.574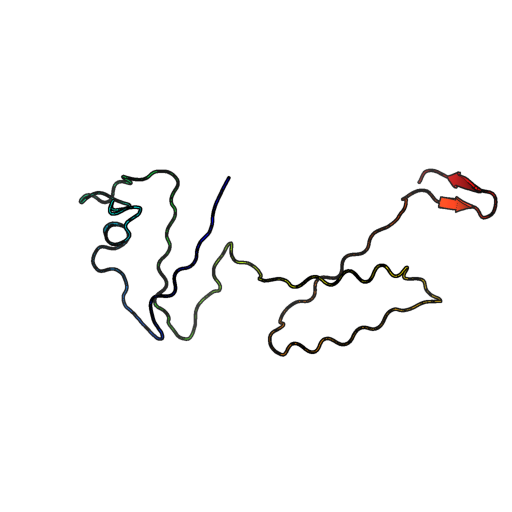 -0.499 16.296 1.00 85.62 92 ARG A O 1
ATOM 679 N N . VAL A 1 93 ? -5.102 1.470 17.252 1.00 86.81 93 VAL A N 1
ATOM 680 C CA . VAL A 1 93 ? -5.894 0.915 18.354 1.00 86.81 93 VAL A CA 1
ATOM 681 C C . VAL A 1 93 ? -7.326 1.408 18.205 1.00 86.81 93 VAL A C 1
ATOM 683 O O . VAL A 1 93 ? -7.569 2.613 18.223 1.00 86.81 93 VAL A O 1
ATOM 686 N N . THR A 1 94 ? -8.261 0.476 18.046 1.00 87.81 94 THR A N 1
ATOM 687 C CA . THR A 1 94 ? -9.689 0.772 17.902 1.00 87.81 94 THR A CA 1
ATOM 688 C C . THR A 1 94 ? -10.422 0.366 19.174 1.00 87.81 94 THR A C 1
ATOM 690 O O . THR A 1 94 ? -10.320 -0.780 19.609 1.00 87.81 94 THR A O 1
ATOM 693 N N . PHE A 1 95 ? -11.188 1.291 19.751 1.00 85.44 95 PHE A N 1
ATOM 694 C CA . PHE A 1 95 ? -12.080 1.019 20.877 1.00 85.44 95 PHE A CA 1
ATOM 695 C C . PHE A 1 95 ? -13.531 1.068 20.405 1.00 85.44 95 PHE A C 1
ATOM 697 O O . PHE A 1 95 ? -13.918 1.974 19.670 1.00 85.44 95 PHE A O 1
ATOM 704 N N . GLY A 1 96 ? -14.333 0.102 20.849 1.00 85.06 96 GLY A N 1
ATOM 705 C CA . GLY A 1 96 ? -15.782 0.107 20.678 1.00 85.06 96 GLY A CA 1
ATOM 706 C C . GLY A 1 96 ? -16.481 0.305 22.020 1.00 85.06 96 GLY A C 1
ATOM 707 O O . GLY A 1 96 ? -16.012 -0.191 23.043 1.00 85.06 96 GLY A O 1
ATOM 708 N N . VAL A 1 97 ? -17.615 1.002 22.012 1.00 82.50 97 VAL A N 1
ATOM 709 C CA . VAL A 1 97 ? -18.533 1.088 23.156 1.00 82.50 97 VAL A CA 1
ATOM 710 C C . VAL A 1 97 ? -19.832 0.375 22.797 1.00 82.50 97 VAL A C 1
ATOM 712 O O . VAL A 1 97 ? -20.308 0.492 21.671 1.00 82.50 97 VAL A O 1
ATOM 715 N N . GLN A 1 98 ? -20.412 -0.378 23.734 1.00 71.00 98 GLN A N 1
ATOM 716 C CA . GLN A 1 98 ? -21.694 -1.057 23.491 1.00 71.00 98 GLN A CA 1
ATOM 717 C C . GLN A 1 98 ? -22.858 -0.062 23.401 1.00 71.00 98 GLN A C 1
ATOM 719 O O . GLN A 1 98 ? -23.827 -0.294 22.682 1.00 71.00 98 GLN A O 1
ATOM 724 N N . SER A 1 99 ? -22.775 1.044 24.147 1.00 71.50 99 SER A N 1
ATOM 725 C CA . SER A 1 99 ? -23.774 2.105 24.143 1.00 71.50 99 SER A CA 1
ATOM 726 C C . SER A 1 99 ? -23.192 3.418 24.667 1.00 71.50 99 SER A C 1
ATOM 728 O O . SER A 1 99 ? -22.295 3.405 25.506 1.00 71.50 99 SER A O 1
ATOM 730 N N . LEU A 1 100 ? -23.729 4.542 24.188 1.00 70.06 100 LEU A N 1
ATOM 731 C CA . LEU A 1 100 ? -23.438 5.889 24.696 1.00 70.06 100 LEU A CA 1
ATOM 732 C C . LEU A 1 100 ? -24.451 6.348 25.760 1.00 70.06 100 LEU A C 1
ATOM 734 O O . LEU A 1 100 ? -24.469 7.522 26.119 1.00 70.06 100 LEU A O 1
ATOM 738 N N . VAL A 1 101 ? -25.304 5.445 26.255 1.00 71.56 101 VAL A N 1
ATOM 739 C CA . VAL A 1 101 ? -26.196 5.727 27.386 1.00 71.56 101 VAL A CA 1
ATOM 740 C C . VAL A 1 101 ? -25.597 5.209 28.686 1.00 71.56 101 VAL A C 1
ATOM 742 O O . VAL A 1 101 ? -25.094 4.083 28.759 1.00 71.56 101 VAL A O 1
ATOM 745 N N . GLN A 1 102 ? -25.678 6.015 29.739 1.00 66.06 102 GLN A N 1
ATOM 746 C CA . GLN A 1 102 ? -25.325 5.553 31.073 1.00 66.06 102 GLN A CA 1
ATOM 747 C C . GLN A 1 102 ? -26.407 4.577 31.533 1.00 66.06 102 GLN A C 1
ATOM 749 O O . GLN A 1 102 ? -27.562 4.974 31.672 1.00 66.06 102 GLN A O 1
ATOM 754 N N . THR A 1 103 ? -26.038 3.317 31.774 1.00 61.09 103 THR A N 1
ATOM 755 C CA . THR A 1 103 ? -26.930 2.360 32.438 1.00 61.09 103 THR A CA 1
ATOM 756 C C . THR A 1 103 ? -26.594 2.319 33.925 1.00 61.09 103 THR A C 1
ATOM 758 O O . THR A 1 103 ? -25.457 2.015 34.290 1.00 61.09 103 THR A O 1
ATOM 761 N N . THR A 1 104 ? -27.540 2.679 34.791 1.00 72.56 104 THR A N 1
ATOM 762 C CA . THR A 1 104 ? -27.348 2.601 36.247 1.00 72.56 104 THR A CA 1
ATOM 763 C C . THR A 1 104 ? -27.339 1.138 36.703 1.00 72.56 104 THR A C 1
ATOM 765 O O . THR A 1 104 ? -27.820 0.246 36.003 1.00 72.56 104 THR A O 1
ATOM 768 N N . SER A 1 105 ? -26.845 0.866 37.914 1.00 71.19 105 SER A N 1
ATOM 769 C CA . SER A 1 105 ? -26.929 -0.471 38.530 1.00 71.19 105 SER A CA 1
ATOM 770 C C . SER A 1 105 ? -28.369 -0.943 38.792 1.00 71.19 105 SER A C 1
ATOM 772 O O . SER A 1 105 ? -28.566 -2.087 39.190 1.00 71.19 105 SER A O 1
ATOM 774 N N . GLN A 1 106 ? -29.361 -0.072 38.574 1.00 79.00 106 GLN A N 1
ATOM 775 C CA . GLN A 1 106 ? -30.795 -0.356 38.657 1.00 79.00 106 GLN A CA 1
ATOM 776 C C . GLN A 1 106 ? -31.444 -0.560 37.274 1.00 79.00 106 GLN A C 1
ATOM 778 O O . GLN A 1 106 ? -32.629 -0.863 37.196 1.00 79.00 106 GLN A O 1
ATOM 783 N N . GLY A 1 107 ? -30.678 -0.442 36.182 1.00 71.06 107 GLY A N 1
ATOM 784 C CA . GLY A 1 107 ? -31.163 -0.657 34.816 1.00 71.06 107 GLY A CA 1
ATOM 785 C C . GLY A 1 107 ? -31.690 0.592 34.103 1.00 71.06 107 GLY A C 1
ATOM 786 O O . GLY A 1 107 ? -32.126 0.479 32.956 1.00 71.06 107 GLY A O 1
ATOM 787 N N . ASP A 1 108 ? -31.615 1.776 34.719 1.00 78.56 108 ASP A N 1
ATOM 788 C CA . ASP A 1 108 ? -32.038 3.027 34.079 1.00 78.56 108 ASP A CA 1
ATOM 789 C C . ASP A 1 108 ? -31.054 3.432 32.990 1.00 78.56 108 ASP A C 1
ATOM 791 O O . ASP A 1 108 ? -29.845 3.379 33.208 1.00 78.56 108 ASP A O 1
ATOM 795 N N . ARG A 1 109 ? -31.561 3.884 31.840 1.00 65.50 109 ARG A N 1
ATOM 796 C CA . ARG A 1 109 ? -30.752 4.401 30.730 1.00 65.50 109 ARG A CA 1
ATOM 797 C C . ARG A 1 109 ? -30.901 5.913 30.649 1.00 65.50 109 ARG A C 1
ATOM 799 O O . ARG A 1 109 ? -31.903 6.397 30.128 1.00 65.50 109 ARG A O 1
ATOM 806 N N . ASN A 1 110 ? -29.905 6.649 31.128 1.00 65.25 110 ASN A N 1
ATOM 807 C CA . ASN A 1 110 ? -29.897 8.103 30.999 1.00 65.25 110 ASN A CA 1
ATOM 808 C C . ASN A 1 110 ? -29.312 8.492 29.630 1.00 65.25 110 ASN A C 1
ATOM 810 O O . ASN A 1 110 ? -28.202 8.043 29.306 1.00 65.25 110 ASN A O 1
ATOM 814 N N . PRO A 1 111 ? -30.032 9.284 28.810 1.00 58.06 111 PRO A N 1
ATOM 815 C CA . PRO A 1 111 ? -29.431 9.924 27.648 1.00 58.06 111 PRO A CA 1
ATOM 816 C C . PRO A 1 111 ? -28.346 10.905 28.108 1.00 58.06 111 PRO A C 1
ATOM 818 O O . PRO A 1 111 ? -28.389 11.399 29.237 1.00 58.06 111 PRO A O 1
ATOM 821 N N . THR A 1 112 ? -27.354 11.118 27.246 1.00 56.16 112 THR A N 1
ATOM 822 C CA . THR A 1 112 ? -26.277 12.093 27.467 1.00 56.16 112 THR A CA 1
ATOM 823 C C . THR A 1 112 ? -26.770 13.525 27.344 1.00 56.16 112 THR A C 1
ATOM 825 O O . THR A 1 112 ? -27.716 13.763 26.558 1.00 56.16 112 THR A O 1
#

Foldseek 3Di:
DDDDDDDDDDAEFDPDQPQPQQSDDDVNHGQADPVRHGPDPPDDDDDDGNHPDDDDDPPCPDPDDDDDPPDDDDPVDHDDDDDDDPPDDDDDDDDDDPDPFDQDPVGDTHDD

Secondary structure (DSSP, 8-state):
----------SS-----TTGGGG-EETTEESB-TTS-BSSTT---------SS----TT-----------PPPBTTB--------SS-S--------S-SSEEPTTS-EE--

Organism: Escherichia coli (NCBI:txid562)

InterPro domains:
  IPR053171 Viral Tip Attachment Protein [PTHR36251] (1-112)
  IPR055385 Tip attachment protein J, HDII-ins2 domain [PF24801] (65-112)

Sequence (112 aa):
QMMSVIDAIGEGPVEGPVKGLQSILVNKTPLTDTDGNPVIHGVTAVWRAGEQEQTPPEGFESSGSETALGVEVTKAKPVTRTITSANIDRLRVTFGVQSLVQTTSQGDRNPT

pLDDT: mean 81.41, std 9.84, range [54.31, 93.38]

Radius of gyration: 24.76 Å; chains: 1; bounding box: 49×21×69 Å